Protein AF-A0A1T5J7H4-F1 (afdb_monomer_lite)

pLDDT: mean 90.68, std 9.69, range [40.34, 96.75]

Sequence (107 aa):
MKNIKDILKYRIEEMNRKKEVVTKQMENNLDYIEERNNQKVERIQTRLKARGANDEEINNIIQEYAEEKEKMKEEVRTMMRERLDELNKIKKDLIKQFDELSDEKNQ

Organism: NCBI:txid36842

Foldseek 3Di:
DDDPLVVLVVVLVVLVVVLVVLVVVLVVQLVVLVVVLVVVLVVQLVVCVVVVNDPVNSVVVNVVSVVVSVVSNVVSVVVSVVVNVVSVVVSVVSVVVSVVVVVVVVD

Structure (mmCIF, N/CA/C/O backbone):
data_AF-A0A1T5J7H4-F1
#
_entry.id   AF-A0A1T5J7H4-F1
#
loop_
_atom_site.group_PDB
_atom_site.id
_atom_site.type_symbol
_atom_site.label_atom_id
_atom_site.label_alt_id
_atom_site.label_comp_id
_atom_site.label_asym_id
_atom_site.label_entity_id
_atom_site.label_seq_id
_atom_site.pdbx_PDB_ins_code
_atom_site.Cartn_x
_atom_site.Cartn_y
_atom_site.Cartn_z
_atom_site.occupancy
_atom_site.B_iso_or_equiv
_atom_site.auth_seq_id
_atom_site.auth_comp_id
_atom_site.auth_asym_id
_atom_site.auth_atom_id
_atom_site.pdbx_PDB_model_num
ATOM 1 N N . MET A 1 1 ? 11.848 -9.233 -37.571 1.00 52.09 1 MET A N 1
ATOM 2 C CA . MET A 1 1 ? 12.432 -9.187 -36.209 1.00 52.09 1 MET A CA 1
ATOM 3 C C . MET A 1 1 ? 12.137 -7.815 -35.614 1.00 52.09 1 MET A C 1
ATOM 5 O O . MET A 1 1 ? 12.254 -6.845 -36.351 1.00 52.09 1 MET A O 1
ATOM 9 N N . LYS A 1 2 ? 11.692 -7.712 -34.352 1.00 67.06 2 LYS A N 1
ATOM 10 C CA . LYS A 1 2 ? 11.498 -6.400 -33.698 1.00 67.06 2 LYS A CA 1
ATOM 11 C C . LYS A 1 2 ? 12.867 -5.774 -33.401 1.00 67.06 2 LYS A C 1
ATOM 13 O O . LYS A 1 2 ? 13.774 -6.499 -33.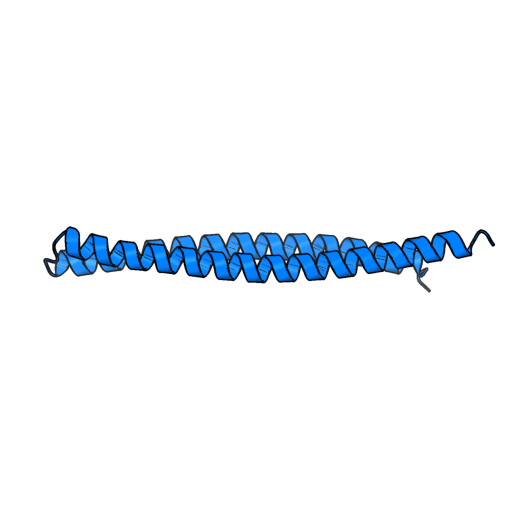002 1.00 67.06 2 LYS A O 1
ATOM 18 N N . ASN A 1 3 ? 13.012 -4.464 -33.601 1.00 84.75 3 ASN A N 1
ATOM 19 C CA . ASN A 1 3 ? 14.233 -3.732 -33.262 1.00 84.75 3 ASN A CA 1
ATOM 20 C C . ASN A 1 3 ? 14.445 -3.777 -31.738 1.00 84.75 3 ASN A C 1
ATOM 22 O O . ASN A 1 3 ? 13.493 -3.595 -30.976 1.00 84.75 3 ASN A O 1
ATOM 26 N N . ILE A 1 4 ? 15.681 -4.005 -31.290 1.00 86.81 4 ILE A N 1
ATOM 27 C CA . ILE A 1 4 ? 16.054 -4.036 -29.869 1.00 86.81 4 ILE A CA 1
ATOM 28 C C . ILE A 1 4 ? 15.582 -2.770 -29.125 1.00 86.81 4 ILE A C 1
ATOM 30 O O . ILE A 1 4 ? 15.096 -2.862 -27.999 1.00 86.81 4 ILE A O 1
ATOM 34 N N . LYS A 1 5 ? 15.588 -1.604 -29.790 1.00 85.75 5 LYS A N 1
ATOM 35 C CA . LYS A 1 5 ? 15.089 -0.339 -29.222 1.00 85.75 5 LYS A CA 1
ATOM 36 C C . LYS A 1 5 ? 13.585 -0.352 -28.945 1.00 85.75 5 LYS A C 1
ATOM 38 O O . LYS A 1 5 ? 13.151 0.174 -27.924 1.00 85.75 5 LYS A O 1
ATOM 43 N N . ASP A 1 6 ? 12.793 -0.977 -29.812 1.00 89.31 6 ASP A N 1
ATOM 44 C CA . ASP A 1 6 ? 11.342 -1.081 -29.617 1.00 89.31 6 ASP A CA 1
ATOM 45 C C . ASP A 1 6 ? 11.009 -2.049 -28.479 1.00 89.31 6 ASP A C 1
ATOM 47 O O . ASP A 1 6 ? 10.070 -1.826 -27.716 1.00 89.31 6 ASP A O 1
ATOM 51 N N . ILE A 1 7 ? 11.817 -3.105 -28.326 1.00 91.69 7 ILE A N 1
ATOM 52 C CA . ILE A 1 7 ? 11.703 -4.044 -27.206 1.00 91.69 7 ILE A CA 1
ATOM 53 C C . ILE A 1 7 ? 11.982 -3.318 -25.885 1.00 91.69 7 ILE A C 1
ATOM 55 O O . ILE A 1 7 ? 11.195 -3.443 -24.948 1.00 91.69 7 ILE A O 1
ATOM 59 N N . LEU A 1 8 ? 13.055 -2.527 -25.814 1.00 92.75 8 LEU A N 1
ATOM 60 C CA . LEU A 1 8 ? 13.409 -1.772 -24.611 1.00 92.75 8 LEU A CA 1
ATOM 61 C C . LEU A 1 8 ? 12.350 -0.721 -24.251 1.00 92.75 8 LEU A C 1
ATOM 63 O O . LEU A 1 8 ? 11.925 -0.673 -23.096 1.00 92.75 8 LEU A O 1
ATOM 67 N N . LYS A 1 9 ? 11.836 0.043 -25.228 1.00 91.19 9 LYS A N 1
ATOM 68 C CA . LYS A 1 9 ? 10.716 0.982 -25.010 1.00 91.19 9 LYS A CA 1
ATOM 69 C C . LYS A 1 9 ? 9.496 0.283 -24.418 1.00 91.19 9 LYS A C 1
ATOM 71 O O . LYS A 1 9 ? 8.973 0.713 -23.391 1.00 91.19 9 LYS A O 1
ATOM 76 N N . TYR A 1 10 ? 9.094 -0.839 -25.015 1.00 94.69 10 TYR A N 1
ATOM 77 C CA . TYR A 1 10 ? 7.964 -1.622 -24.525 1.00 94.69 10 TYR A CA 1
ATOM 78 C C . TYR A 1 10 ? 8.172 -2.106 -23.081 1.00 94.69 10 TYR A C 1
ATOM 80 O O . TYR A 1 10 ? 7.246 -2.051 -22.272 1.00 94.69 10 TYR A O 1
ATOM 88 N N . ARG A 1 11 ? 9.386 -2.552 -22.729 1.00 93.38 11 ARG A N 1
ATOM 89 C CA . ARG A 1 11 ? 9.714 -2.996 -21.364 1.00 93.38 11 ARG A CA 1
ATOM 90 C C . ARG A 1 11 ? 9.709 -1.848 -20.353 1.00 93.38 11 ARG A C 1
ATOM 92 O O . ARG A 1 11 ? 9.221 -2.041 -19.242 1.00 93.38 11 ARG A O 1
ATOM 99 N N . ILE A 1 12 ? 10.187 -0.660 -20.724 1.00 93.25 12 ILE A N 1
ATOM 100 C CA . ILE A 1 12 ? 10.130 0.536 -19.865 1.00 93.25 12 ILE A CA 1
ATOM 101 C C . ILE A 1 12 ? 8.672 0.913 -19.568 1.00 93.25 12 ILE A C 1
ATOM 103 O O . ILE A 1 12 ? 8.318 1.163 -18.413 1.00 93.25 12 ILE A O 1
ATOM 107 N N . GLU A 1 13 ? 7.803 0.901 -20.580 1.00 95.44 13 GLU A N 1
ATOM 108 C CA . GLU A 1 13 ? 6.364 1.109 -20.384 1.00 95.44 13 GLU A CA 1
ATOM 109 C C . GLU A 1 13 ? 5.726 0.008 -19.529 1.00 95.44 13 GLU A C 1
ATOM 111 O O . GLU A 1 13 ? 4.880 0.292 -18.682 1.00 95.44 13 GLU A O 1
ATOM 116 N N . GLU A 1 14 ? 6.140 -1.249 -19.713 1.00 96.31 14 GLU A N 1
ATOM 117 C CA . GLU A 1 14 ? 5.696 -2.368 -18.881 1.00 96.31 14 GLU A CA 1
ATOM 118 C C . GLU A 1 14 ? 6.040 -2.136 -17.401 1.00 96.31 14 GLU A C 1
ATOM 120 O O . GLU A 1 14 ? 5.200 -2.399 -16.541 1.00 96.31 14 GLU A O 1
ATOM 125 N N . MET A 1 15 ? 7.226 -1.595 -17.089 1.00 96.56 15 MET A N 1
ATOM 126 C CA . MET A 1 15 ? 7.597 -1.247 -15.710 1.00 96.56 15 MET A CA 1
ATOM 127 C C . MET A 1 15 ? 6.704 -0.143 -15.136 1.00 96.56 15 MET A C 1
ATOM 129 O O . MET A 1 15 ? 6.291 -0.244 -13.982 1.00 96.56 15 MET A O 1
ATOM 133 N N . ASN A 1 16 ? 6.341 0.873 -15.930 1.00 92.75 16 ASN A N 1
ATOM 134 C CA . ASN A 1 16 ? 5.400 1.911 -15.489 1.00 92.75 16 ASN A CA 1
ATOM 135 C C . ASN A 1 16 ? 4.009 1.325 -15.194 1.00 92.75 16 ASN A C 1
ATOM 137 O O . ASN A 1 16 ? 3.446 1.599 -14.139 1.00 92.75 16 ASN A O 1
ATOM 141 N N . ARG A 1 17 ? 3.489 0.450 -16.066 1.00 96.38 17 ARG A N 1
ATOM 142 C CA . ARG A 1 17 ? 2.204 -0.235 -15.832 1.00 96.38 17 ARG A CA 1
ATOM 143 C C . ARG A 1 17 ? 2.243 -1.105 -14.575 1.00 96.38 17 ARG A C 1
ATOM 145 O O . ARG A 1 17 ? 1.313 -1.082 -13.777 1.00 96.38 17 ARG A O 1
ATOM 152 N N . LYS A 1 18 ? 3.331 -1.853 -14.360 1.00 95.69 18 LYS A N 1
ATOM 153 C CA . LYS A 1 18 ? 3.511 -2.652 -13.134 1.00 95.69 18 LYS A CA 1
ATOM 154 C C . LYS A 1 18 ? 3.573 -1.776 -11.888 1.00 95.69 18 LYS A C 1
ATOM 156 O O . LYS A 1 18 ? 2.985 -2.146 -10.878 1.00 95.69 18 LYS A O 1
ATOM 161 N N . LYS A 1 19 ? 4.221 -0.611 -11.968 1.00 94.44 19 LYS A N 1
ATOM 162 C CA . LYS A 1 19 ? 4.259 0.370 -10.879 1.00 94.44 19 LYS A CA 1
ATOM 163 C C . LYS A 1 19 ? 2.847 0.796 -10.475 1.00 94.44 19 LYS A C 1
ATOM 165 O O . LYS A 1 19 ? 2.518 0.733 -9.298 1.00 94.44 19 LYS A O 1
ATOM 170 N N . GLU A 1 20 ? 2.004 1.152 -11.442 1.00 95.44 20 GLU A N 1
ATOM 171 C CA . GLU A 1 20 ? 0.605 1.525 -11.187 1.00 95.44 20 GLU A CA 1
ATOM 172 C C . GLU A 1 20 ? -0.194 0.390 -10.538 1.00 95.44 20 GLU A C 1
ATOM 174 O O . GLU A 1 20 ? -0.961 0.628 -9.606 1.00 95.44 20 GLU A O 1
ATOM 179 N N . VAL A 1 21 ? 0.002 -0.852 -10.993 1.00 95.12 21 VAL A N 1
ATOM 180 C CA . VAL A 1 21 ? -0.646 -2.028 -10.392 1.00 95.12 21 VAL A CA 1
ATOM 181 C C . VAL A 1 21 ? -0.219 -2.205 -8.936 1.00 95.12 21 VAL A C 1
ATOM 183 O O . VAL A 1 21 ? -1.077 -2.405 -8.080 1.00 95.12 21 VAL A O 1
ATOM 186 N N . VAL A 1 22 ? 1.078 -2.098 -8.637 1.00 93.50 22 VAL A N 1
ATOM 187 C CA . VAL A 1 22 ? 1.598 -2.211 -7.265 1.00 93.50 22 VAL A CA 1
ATOM 188 C C . VAL A 1 22 ? 1.060 -1.085 -6.378 1.00 93.50 22 VAL A C 1
ATOM 190 O O . VAL A 1 22 ? 0.632 -1.350 -5.258 1.00 93.50 22 VAL A O 1
ATOM 193 N N . THR A 1 23 ? 1.004 0.154 -6.877 1.00 91.75 23 THR A N 1
ATOM 194 C CA . THR A 1 23 ? 0.419 1.283 -6.137 1.00 91.75 23 THR A CA 1
ATOM 195 C C . THR A 1 23 ? -1.056 1.042 -5.813 1.00 91.75 23 THR A C 1
ATOM 197 O O . THR A 1 23 ? -1.442 1.159 -4.655 1.00 91.75 23 THR A O 1
ATOM 200 N N . LYS A 1 24 ? -1.862 0.598 -6.785 1.00 95.75 24 LYS A N 1
ATOM 201 C CA . LYS A 1 24 ? -3.275 0.258 -6.539 1.00 95.75 24 LYS A CA 1
ATOM 202 C C . LYS A 1 24 ? -3.441 -0.904 -5.560 1.00 95.75 24 LYS A C 1
ATOM 204 O O . LYS A 1 24 ? -4.351 -0.902 -4.740 1.00 95.75 24 LYS A O 1
ATOM 209 N N . GLN A 1 25 ? -2.571 -1.912 -5.628 1.00 94.19 25 GLN A N 1
ATOM 210 C CA . GLN A 1 25 ? -2.577 -3.017 -4.665 1.00 94.19 25 GLN A CA 1
ATOM 211 C C . GLN A 1 25 ? -2.260 -2.539 -3.246 1.00 94.19 25 GLN A C 1
ATOM 213 O O . GLN A 1 25 ? -2.858 -3.038 -2.297 1.00 94.19 25 GLN A O 1
ATOM 218 N N . MET A 1 26 ? -1.344 -1.579 -3.093 1.00 94.88 26 MET A N 1
ATOM 219 C CA . MET A 1 26 ? -1.058 -0.958 -1.801 1.00 94.88 26 MET A CA 1
ATOM 220 C C . MET A 1 26 ? -2.297 -0.257 -1.244 1.00 94.88 26 MET A C 1
ATOM 222 O O . MET A 1 26 ? -2.665 -0.528 -0.107 1.00 94.88 26 MET A O 1
ATOM 226 N N . GLU A 1 27 ? -2.943 0.596 -2.041 1.00 95.19 27 GLU A N 1
ATOM 227 C CA . GLU A 1 27 ? -4.161 1.322 -1.652 1.00 95.19 27 GLU A CA 1
ATOM 228 C C . GLU A 1 27 ? -5.260 0.347 -1.209 1.00 95.19 27 GLU A C 1
ATOM 230 O O . GLU A 1 27 ? -5.704 0.402 -0.065 1.00 95.19 27 GLU A O 1
ATOM 235 N N . ASN A 1 28 ? -5.576 -0.648 -2.042 1.00 96.25 28 ASN A N 1
ATOM 236 C CA . ASN A 1 28 ? -6.582 -1.663 -1.721 1.00 96.25 28 ASN A CA 1
ATOM 237 C C . ASN A 1 28 ? -6.257 -2.448 -0.439 1.00 96.25 28 ASN A C 1
ATOM 239 O O . ASN A 1 28 ? -7.154 -2.779 0.335 1.00 96.25 28 ASN A O 1
ATOM 243 N N . ASN A 1 29 ? -4.983 -2.776 -0.204 1.00 95.62 29 ASN A N 1
ATOM 244 C CA . ASN A 1 29 ? -4.575 -3.491 1.005 1.00 95.62 29 ASN A CA 1
ATOM 245 C C . ASN A 1 29 ? -4.711 -2.616 2.258 1.00 95.62 29 ASN A C 1
ATOM 247 O O . ASN A 1 29 ? -5.108 -3.123 3.306 1.00 95.62 29 ASN A O 1
ATOM 251 N N . LEU A 1 30 ? -4.377 -1.326 2.165 1.00 95.25 30 LEU A N 1
ATOM 252 C CA . LEU A 1 30 ? -4.527 -0.382 3.272 1.00 95.25 30 LEU A CA 1
ATOM 253 C C . LEU A 1 30 ? -6.005 -0.168 3.615 1.00 95.25 30 LEU A C 1
ATOM 255 O O . LEU A 1 30 ? -6.356 -0.218 4.795 1.00 95.25 30 LEU A O 1
ATOM 259 N N . ASP A 1 31 ? -6.859 -0.020 2.603 1.00 95.31 31 ASP A N 1
ATOM 260 C CA . ASP A 1 31 ? -8.309 0.106 2.776 1.00 95.31 31 ASP A CA 1
ATOM 261 C C . ASP A 1 31 ? -8.903 -1.155 3.411 1.00 95.31 31 ASP A C 1
ATOM 263 O O . ASP A 1 31 ? -9.659 -1.077 4.379 1.00 95.31 31 ASP A O 1
ATOM 267 N N . TYR A 1 32 ? -8.489 -2.336 2.944 1.00 95.50 32 TYR A N 1
ATOM 268 C CA . TYR A 1 32 ? -8.922 -3.608 3.520 1.00 95.50 32 TYR A CA 1
ATOM 269 C C . TYR A 1 32 ? -8.504 -3.767 4.992 1.00 95.50 32 TYR A C 1
ATOM 271 O O . TYR A 1 32 ? -9.281 -4.267 5.809 1.00 95.50 32 TYR A O 1
ATOM 279 N N . ILE A 1 33 ? -7.285 -3.348 5.356 1.00 95.12 33 ILE A N 1
ATOM 280 C CA . ILE A 1 33 ? -6.824 -3.357 6.754 1.0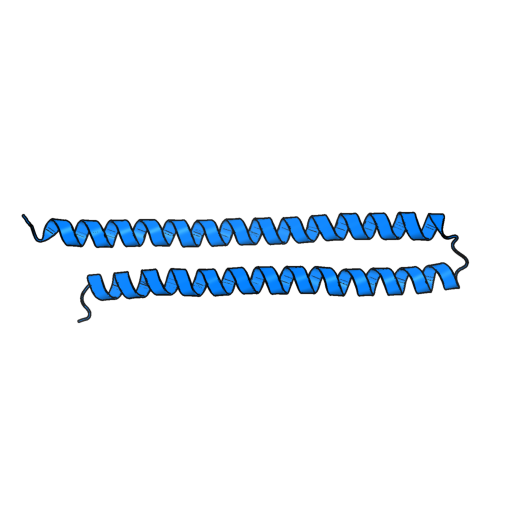0 95.12 33 ILE A CA 1
ATOM 281 C C . ILE A 1 33 ? -7.692 -2.429 7.606 1.00 95.12 33 ILE A C 1
ATOM 283 O O . ILE A 1 33 ? -8.090 -2.813 8.708 1.00 95.12 33 ILE A O 1
ATOM 287 N N . GLU A 1 34 ? -7.995 -1.234 7.100 1.00 93.50 34 GLU A N 1
ATOM 288 C CA . GLU A 1 34 ? -8.824 -0.252 7.796 1.00 93.50 34 GLU A CA 1
ATOM 289 C C . GLU A 1 34 ? -10.240 -0.791 8.034 1.00 93.50 34 GLU A C 1
ATOM 291 O O . GLU A 1 34 ? -10.698 -0.843 9.176 1.00 93.50 34 GLU A O 1
ATOM 296 N N . GLU A 1 35 ? -10.899 -1.283 6.984 1.00 94.44 35 GLU A N 1
ATOM 297 C CA . GLU A 1 35 ? -12.257 -1.823 7.065 1.00 94.44 35 GLU A CA 1
ATOM 298 C C . GLU A 1 35 ? -12.329 -3.020 8.022 1.00 94.44 35 GLU A C 1
ATOM 300 O O . GLU A 1 35 ? -13.173 -3.070 8.924 1.00 94.44 35 GLU A O 1
ATOM 305 N N . ARG A 1 36 ? -11.406 -3.977 7.880 1.00 93.19 36 ARG A N 1
ATOM 306 C CA . ARG A 1 36 ? -11.395 -5.187 8.707 1.00 93.19 36 ARG A CA 1
ATOM 307 C C . ARG A 1 36 ? -11.145 -4.871 10.177 1.00 93.19 36 ARG A C 1
ATOM 309 O O . ARG A 1 36 ? -11.725 -5.535 11.043 1.00 93.19 36 ARG A O 1
ATOM 316 N N . ASN A 1 37 ? -10.275 -3.906 10.471 1.00 92.81 37 ASN A N 1
ATOM 317 C CA . ASN A 1 37 ? -9.995 -3.515 11.845 1.00 92.81 37 ASN A CA 1
ATOM 318 C C . ASN A 1 37 ? -11.195 -2.784 12.459 1.00 92.81 37 ASN A C 1
ATOM 320 O O . ASN A 1 37 ? -11.637 -3.173 13.536 1.00 92.81 37 ASN A O 1
ATOM 324 N N . ASN A 1 38 ? -11.821 -1.856 11.732 1.00 91.19 38 ASN A N 1
ATOM 325 C CA . ASN A 1 38 ? -13.027 -1.167 12.203 1.00 91.19 38 ASN A CA 1
ATOM 326 C C . ASN A 1 38 ? -14.159 -2.163 12.520 1.00 91.19 38 ASN A C 1
ATOM 328 O O . ASN A 1 38 ? -14.703 -2.154 13.625 1.00 91.19 38 ASN A O 1
ATOM 332 N N . GLN A 1 39 ? -14.409 -3.141 11.641 1.00 92.50 39 GLN A N 1
ATOM 333 C CA . GLN A 1 39 ? -15.366 -4.227 11.904 1.00 92.50 39 GLN A CA 1
ATOM 334 C C . GLN A 1 39 ? -14.971 -5.119 13.099 1.00 92.50 39 GLN A C 1
ATOM 336 O O . GLN A 1 39 ? -15.820 -5.738 13.749 1.00 92.50 39 GLN A O 1
ATOM 341 N N . LYS A 1 40 ? -13.672 -5.293 13.372 1.00 91.12 40 LYS A N 1
ATOM 342 C CA . LYS A 1 40 ? -13.181 -6.058 14.533 1.00 91.12 40 LYS A CA 1
ATOM 343 C C . LYS A 1 40 ? -13.418 -5.267 15.821 1.00 91.12 40 LYS A C 1
ATOM 345 O O . LYS A 1 40 ? -13.982 -5.832 16.757 1.00 91.12 40 LYS A O 1
ATOM 350 N N . VAL A 1 41 ? -13.072 -3.981 15.829 1.00 91.94 41 VAL A N 1
ATOM 351 C CA . VAL A 1 41 ? -13.282 -3.048 16.942 1.00 91.94 41 VAL A CA 1
ATOM 352 C C . VAL A 1 41 ? -14.762 -2.960 17.313 1.00 91.94 41 VAL A C 1
ATOM 354 O O . VAL A 1 41 ? -15.099 -3.202 18.469 1.00 91.94 41 VAL A O 1
ATOM 357 N N . GLU A 1 42 ? -15.662 -2.741 16.352 1.00 92.00 42 GLU A N 1
ATOM 358 C CA . GLU A 1 42 ? -17.112 -2.663 16.606 1.00 92.00 42 GLU A CA 1
ATOM 359 C C . GLU A 1 42 ? -17.677 -3.946 17.237 1.00 92.00 42 GLU A C 1
ATOM 361 O O . GLU A 1 42 ? -18.450 -3.912 18.204 1.00 92.00 42 GLU A O 1
ATOM 366 N N . ARG A 1 43 ? -17.261 -5.115 16.726 1.00 91.88 43 ARG A N 1
ATOM 367 C CA . ARG A 1 43 ? -17.676 -6.416 17.277 1.00 91.88 43 ARG A CA 1
ATOM 368 C C . ARG A 1 43 ? -17.177 -6.619 18.701 1.00 91.88 43 ARG A C 1
ATOM 370 O O . ARG A 1 43 ? -17.898 -7.190 19.521 1.00 91.88 43 ARG A O 1
ATOM 377 N N . ILE A 1 44 ? -15.954 -6.191 18.994 1.00 90.44 44 ILE A N 1
ATOM 378 C CA . ILE A 1 44 ? -15.357 -6.315 20.325 1.00 90.44 44 ILE A CA 1
ATOM 379 C C . ILE A 1 44 ? -16.042 -5.363 21.298 1.00 90.44 44 ILE A C 1
ATOM 381 O O . ILE A 1 44 ? -16.499 -5.820 22.341 1.00 90.44 44 ILE A O 1
ATOM 385 N N . GLN A 1 45 ? -16.221 -4.097 20.920 1.00 90.69 45 GLN A N 1
ATOM 386 C CA . GLN A 1 45 ? -16.970 -3.114 21.701 1.00 90.69 45 GLN A CA 1
ATOM 387 C C . GLN A 1 45 ? -18.358 -3.638 22.071 1.00 90.69 45 GLN A C 1
ATOM 389 O O . GLN A 1 45 ? -18.737 -3.620 23.239 1.00 90.69 45 GLN A O 1
ATOM 394 N N . THR A 1 46 ? -19.096 -4.175 21.097 1.00 92.75 46 THR A N 1
ATOM 395 C CA . THR A 1 46 ? -20.445 -4.707 21.329 1.00 92.75 46 THR A CA 1
ATOM 396 C C . THR A 1 46 ? -20.429 -5.880 22.312 1.00 92.75 46 THR A C 1
ATOM 398 O O . THR A 1 46 ? -21.242 -5.933 23.235 1.00 92.75 46 THR A O 1
ATOM 401 N N . ARG A 1 47 ? -19.486 -6.820 22.160 1.00 92.88 47 ARG A N 1
ATOM 402 C CA . ARG A 1 47 ? -19.361 -7.988 23.051 1.00 92.88 47 ARG A CA 1
ATOM 403 C C . ARG A 1 47 ? -18.931 -7.613 24.465 1.00 92.88 47 ARG A C 1
ATOM 405 O O . ARG A 1 47 ? -19.422 -8.218 25.411 1.00 92.88 47 ARG A O 1
ATOM 412 N N . LEU A 1 48 ? -18.012 -6.662 24.606 1.00 92.12 48 LEU A N 1
ATOM 413 C CA . LEU A 1 48 ? -17.520 -6.201 25.901 1.00 92.12 48 LEU A CA 1
ATOM 414 C C . LEU A 1 48 ? -18.607 -5.433 26.657 1.00 92.12 48 LEU A C 1
ATOM 416 O O . LEU A 1 48 ? -18.885 -5.767 27.807 1.00 92.12 48 LEU A O 1
ATOM 420 N N . LYS A 1 49 ? -19.320 -4.518 25.984 1.00 91.56 49 LYS A N 1
ATOM 421 C CA . LYS A 1 49 ? -20.482 -3.824 26.564 1.00 91.56 49 LYS A CA 1
ATOM 422 C C . LYS A 1 49 ? -21.568 -4.801 27.011 1.00 91.56 49 LYS A C 1
ATOM 424 O O . LYS A 1 49 ? -22.075 -4.685 28.120 1.00 91.56 49 LYS A O 1
ATOM 429 N N . ALA A 1 50 ? -21.874 -5.816 26.198 1.00 93.19 50 ALA A N 1
ATOM 430 C CA . ALA A 1 50 ? -22.842 -6.855 26.561 1.00 93.19 50 ALA A CA 1
ATOM 431 C C . ALA A 1 50 ? -22.423 -7.690 27.789 1.00 93.19 50 ALA A C 1
ATOM 433 O O . ALA A 1 50 ? -23.275 -8.288 28.441 1.00 93.19 50 ALA A O 1
ATOM 434 N N . ARG A 1 51 ? -21.124 -7.739 28.109 1.00 93.94 51 ARG A N 1
ATOM 435 C CA . ARG A 1 51 ? -20.571 -8.414 29.293 1.00 93.94 51 ARG A CA 1
ATOM 436 C C . ARG A 1 51 ? -20.418 -7.490 30.504 1.00 93.94 51 ARG A C 1
ATOM 438 O O . ARG A 1 51 ? -19.957 -7.955 31.540 1.00 93.94 51 ARG A O 1
ATOM 445 N N . GLY A 1 52 ? -20.797 -6.218 30.381 1.00 93.12 52 GLY A N 1
ATOM 446 C CA . GLY A 1 52 ? -20.661 -5.230 31.448 1.00 93.12 52 GLY A CA 1
ATOM 447 C C . GLY A 1 52 ? -19.234 -4.720 31.653 1.00 93.12 52 GLY A C 1
ATOM 448 O O . GLY A 1 52 ? -18.955 -4.185 32.721 1.00 93.12 52 GLY A O 1
ATOM 449 N N . ALA A 1 53 ? -18.346 -4.884 30.664 1.00 92.88 53 ALA A N 1
ATOM 450 C CA . ALA A 1 53 ? -17.038 -4.233 30.697 1.00 92.88 53 ALA A CA 1
ATOM 451 C C . ALA A 1 53 ? -17.226 -2.714 30.755 1.00 92.88 53 ALA A C 1
ATOM 453 O O . ALA A 1 53 ? -18.122 -2.170 30.096 1.00 92.88 53 ALA A O 1
ATOM 454 N N . ASN A 1 54 ? -16.390 -2.044 31.537 1.00 93.06 54 ASN A N 1
ATOM 455 C CA . ASN A 1 54 ? -16.441 -0.592 31.634 1.00 93.06 54 ASN A CA 1
ATOM 456 C C . ASN A 1 54 ? -15.750 0.066 30.422 1.00 93.06 54 ASN A C 1
ATOM 458 O O . ASN A 1 54 ? -15.048 -0.584 29.642 1.00 93.06 54 ASN A O 1
ATOM 462 N N . ASP A 1 55 ? -15.958 1.371 30.251 1.00 90.75 55 ASP A N 1
ATOM 463 C CA . ASP A 1 55 ? -15.410 2.099 29.104 1.00 90.75 55 ASP A CA 1
ATOM 464 C C . ASP A 1 55 ? -13.870 2.130 29.097 1.00 90.75 55 ASP A C 1
ATOM 466 O O . ASP A 1 55 ? -13.271 2.175 28.026 1.00 90.75 55 ASP A O 1
ATOM 470 N N . GLU A 1 56 ? -13.212 2.054 30.258 1.00 92.62 56 GLU A N 1
ATOM 471 C CA . GLU A 1 56 ? -11.747 2.046 30.371 1.00 92.62 56 GLU A CA 1
ATOM 472 C C . GLU A 1 56 ? -11.144 0.731 29.853 1.00 92.62 56 GLU A C 1
ATOM 474 O O . GLU A 1 56 ? -10.234 0.746 29.025 1.00 92.62 56 GLU A O 1
ATOM 479 N N . GLU A 1 57 ? -11.712 -0.413 30.244 1.00 89.94 57 GLU A N 1
ATOM 480 C CA . GLU A 1 57 ? -11.336 -1.738 29.736 1.00 89.94 57 GLU A CA 1
ATOM 481 C C . GLU A 1 57 ? -11.544 -1.834 28.222 1.00 89.94 57 GLU A C 1
ATOM 483 O O . GLU A 1 57 ? -10.703 -2.364 27.492 1.00 89.94 57 GLU A O 1
ATOM 488 N N . ILE A 1 58 ? -12.663 -1.290 27.737 1.00 91.25 58 ILE A N 1
ATOM 489 C CA . ILE A 1 58 ? -12.979 -1.245 26.312 1.00 91.25 58 ILE A CA 1
ATOM 490 C C . ILE A 1 58 ? -11.962 -0.374 25.565 1.00 91.25 58 ILE A C 1
ATOM 492 O O . ILE A 1 58 ? -11.445 -0.806 24.535 1.00 91.25 58 ILE A O 1
ATOM 496 N N . ASN A 1 59 ? -11.648 0.818 26.077 1.00 91.94 59 ASN A N 1
ATOM 497 C CA . ASN A 1 59 ? -10.705 1.743 25.448 1.00 91.94 59 ASN A CA 1
ATOM 498 C C . ASN A 1 59 ? -9.286 1.173 25.377 1.00 91.94 59 ASN A C 1
ATOM 500 O O . ASN A 1 59 ? -8.667 1.265 24.318 1.00 91.94 59 ASN A O 1
ATOM 504 N N . ASN A 1 60 ? -8.811 0.522 26.441 1.00 92.31 60 ASN A N 1
ATOM 505 C CA . ASN A 1 60 ? -7.497 -0.124 26.449 1.00 92.31 60 ASN A CA 1
ATOM 506 C C . ASN A 1 60 ? -7.396 -1.189 25.346 1.00 92.31 60 ASN A C 1
ATOM 508 O O . ASN A 1 60 ? -6.460 -1.184 24.551 1.00 92.31 60 ASN A O 1
ATOM 512 N N . ILE A 1 61 ? -8.415 -2.045 25.221 1.00 89.94 61 ILE A N 1
ATOM 513 C CA . ILE A 1 61 ? -8.448 -3.086 24.186 1.00 89.94 61 ILE A CA 1
ATOM 514 C C . ILE A 1 61 ? -8.525 -2.473 22.778 1.00 89.94 61 ILE A C 1
ATOM 516 O O . ILE A 1 61 ? -7.864 -2.948 21.856 1.00 89.94 61 ILE A O 1
ATOM 520 N N . ILE A 1 62 ? -9.323 -1.420 22.573 1.00 91.19 62 ILE A N 1
ATOM 521 C CA . ILE A 1 62 ? -9.401 -0.730 21.273 1.00 91.19 62 ILE A CA 1
ATOM 522 C C . ILE A 1 62 ? -8.050 -0.123 20.896 1.00 91.19 62 ILE A C 1
ATOM 524 O O . ILE A 1 62 ? -7.664 -0.194 19.728 1.00 91.19 62 ILE A O 1
ATOM 528 N N . GLN A 1 63 ? -7.342 0.464 21.862 1.00 92.25 63 GLN A N 1
ATOM 529 C CA . GLN A 1 63 ? -6.031 1.056 21.631 1.00 92.25 63 GLN A CA 1
ATOM 530 C C . GLN A 1 63 ? -5.028 0.004 21.142 1.00 92.25 63 GLN A C 1
ATOM 532 O O . GLN A 1 63 ? -4.362 0.239 20.135 1.00 92.25 63 GLN A O 1
ATOM 537 N N . GLU A 1 64 ? -4.993 -1.180 21.759 1.00 91.62 64 GLU A N 1
ATOM 538 C CA . GLU A 1 64 ? -4.144 -2.289 21.297 1.00 91.62 64 GLU A CA 1
ATOM 539 C C . GLU A 1 64 ? -4.440 -2.667 19.833 1.00 91.62 64 GLU A C 1
ATOM 541 O O . GLU A 1 64 ? -3.523 -2.858 19.031 1.00 91.62 64 GLU A O 1
ATOM 546 N N . TYR A 1 65 ? -5.718 -2.710 19.432 1.00 90.81 65 TYR A N 1
ATOM 547 C CA . TYR A 1 65 ? -6.089 -2.976 18.036 1.00 90.81 65 TYR A CA 1
ATOM 548 C C . TYR A 1 65 ? -5.730 -1.842 17.078 1.00 90.81 65 TYR A C 1
ATOM 550 O O . TYR A 1 65 ? -5.441 -2.110 15.908 1.00 90.81 65 TYR A O 1
ATOM 558 N N . ALA A 1 66 ? -5.753 -0.592 17.540 1.00 90.75 66 ALA A N 1
ATOM 559 C CA . ALA A 1 66 ? -5.309 0.552 16.753 1.00 90.75 66 ALA A CA 1
ATOM 560 C C . ALA A 1 66 ? -3.793 0.496 16.506 1.00 90.75 66 ALA A C 1
ATOM 562 O O . ALA A 1 66 ? -3.349 0.735 15.382 1.00 90.75 66 ALA A O 1
ATOM 563 N N . GLU A 1 67 ? -3.010 0.103 17.511 1.00 92.75 67 GLU A N 1
ATOM 564 C CA . GLU A 1 67 ? -1.566 -0.113 17.382 1.00 92.75 67 GLU A CA 1
ATOM 565 C C . GLU A 1 67 ? -1.252 -1.290 16.442 1.00 92.75 67 GLU A C 1
ATOM 567 O O . GLU A 1 67 ? -0.431 -1.157 15.529 1.00 92.75 67 GLU A O 1
ATOM 572 N N . GLU A 1 68 ? -1.966 -2.415 16.581 1.00 91.50 68 GLU A N 1
ATOM 573 C CA . GLU A 1 68 ? -1.861 -3.559 15.662 1.00 91.50 68 GLU A CA 1
ATOM 574 C C . GLU A 1 68 ? -2.196 -3.139 14.216 1.00 91.50 68 GLU A C 1
ATOM 576 O O . GLU A 1 68 ? -1.493 -3.525 13.277 1.00 91.50 68 GLU A O 1
ATOM 581 N N . LYS A 1 69 ? -3.217 -2.284 14.028 1.00 93.19 69 LYS A N 1
ATOM 582 C CA . LYS A 1 69 ? -3.597 -1.723 12.719 1.00 93.19 69 LYS A CA 1
ATOM 583 C C . LYS A 1 69 ? -2.440 -0.997 12.056 1.00 93.19 69 LYS A C 1
ATOM 585 O O . LYS A 1 69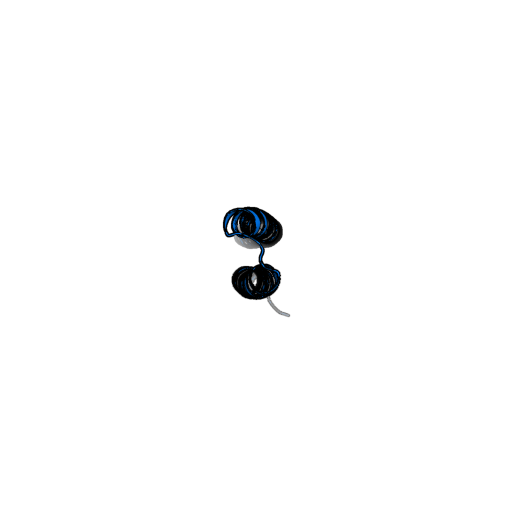 ? -2.145 -1.241 10.887 1.00 93.19 69 LYS A O 1
ATOM 590 N N . GLU A 1 70 ? -1.821 -0.073 12.784 1.00 95.38 70 GLU A N 1
ATOM 591 C CA . GLU A 1 70 ? -0.766 0.768 12.230 1.00 95.38 70 GLU A CA 1
ATOM 592 C C . GLU A 1 70 ? 0.490 -0.047 11.937 1.00 95.38 70 GLU A C 1
ATOM 594 O O . GLU A 1 70 ? 1.114 0.162 10.895 1.00 95.38 70 GLU A O 1
ATOM 599 N N . LYS A 1 71 ? 0.792 -1.062 12.755 1.00 95.00 71 LYS A N 1
ATOM 600 C CA . LYS A 1 71 ? 1.859 -2.017 12.449 1.00 95.00 71 LYS A CA 1
ATOM 601 C C . LYS A 1 71 ? 1.604 -2.756 11.131 1.00 95.00 71 LYS A C 1
ATOM 603 O O . LYS A 1 71 ? 2.483 -2.787 10.274 1.00 95.00 71 LYS A O 1
ATOM 608 N N . MET A 1 72 ? 0.395 -3.282 10.923 1.00 94.50 72 MET A N 1
ATOM 609 C CA . MET A 1 72 ? 0.038 -3.958 9.667 1.00 94.50 72 MET A CA 1
ATOM 610 C C . MET A 1 72 ? 0.114 -3.020 8.455 1.00 94.50 72 MET A C 1
ATOM 612 O O . MET A 1 72 ? 0.589 -3.414 7.388 1.00 94.50 72 MET A O 1
ATOM 616 N N . LYS A 1 73 ? -0.338 -1.767 8.600 1.00 94.56 73 LYS A N 1
ATOM 617 C CA . LYS A 1 73 ? -0.211 -0.767 7.532 1.00 94.56 73 LYS A CA 1
ATOM 618 C C . LYS A 1 73 ? 1.250 -0.495 7.197 1.00 94.56 73 LYS A C 1
ATOM 620 O O . LYS A 1 73 ? 1.581 -0.390 6.018 1.00 94.56 73 LYS A O 1
ATOM 625 N N . GLU A 1 74 ? 2.120 -0.395 8.198 1.00 96.44 74 GLU A N 1
ATOM 626 C CA . GLU A 1 74 ? 3.543 -0.148 7.972 1.00 96.44 74 GLU A CA 1
ATOM 627 C C . GLU A 1 74 ? 4.246 -1.329 7.294 1.00 96.44 74 GLU A C 1
ATOM 629 O O . GLU A 1 74 ? 5.050 -1.123 6.384 1.00 96.44 74 GLU A O 1
ATOM 634 N N . GLU A 1 75 ? 3.885 -2.564 7.645 1.00 95.12 75 GLU A N 1
ATOM 635 C CA . GLU A 1 75 ? 4.359 -3.766 6.948 1.00 95.12 75 GLU A CA 1
ATOM 636 C C . GLU A 1 75 ? 3.952 -3.742 5.464 1.00 95.12 75 GLU A C 1
ATOM 638 O O . GLU A 1 75 ? 4.788 -3.957 4.582 1.00 95.12 75 GLU A O 1
ATOM 643 N N . VAL A 1 76 ? 2.693 -3.396 5.160 1.00 94.88 76 VAL A N 1
ATOM 644 C CA . VAL A 1 76 ? 2.224 -3.240 3.772 1.00 94.88 76 VAL A CA 1
ATOM 645 C C . VAL A 1 76 ? 2.976 -2.127 3.047 1.00 94.88 76 VAL A C 1
ATOM 647 O O . VAL A 1 76 ? 3.438 -2.342 1.925 1.00 94.88 76 VAL A O 1
ATOM 650 N N . ARG A 1 77 ? 3.141 -0.951 3.665 1.00 93.38 77 ARG A N 1
ATOM 651 C CA . ARG A 1 77 ? 3.896 0.165 3.071 1.00 93.38 77 ARG A CA 1
ATOM 652 C C . ARG A 1 77 ? 5.340 -0.231 2.778 1.00 93.38 77 ARG A C 1
ATOM 654 O O . ARG A 1 77 ? 5.848 0.110 1.713 1.00 93.38 77 ARG A O 1
ATOM 661 N N . THR A 1 78 ? 5.979 -0.966 3.686 1.00 95.88 78 THR A N 1
ATOM 662 C CA . THR A 1 78 ? 7.364 -1.430 3.538 1.00 95.88 78 THR A CA 1
ATOM 663 C C . THR A 1 78 ? 7.495 -2.394 2.364 1.00 95.88 78 THR A C 1
ATOM 665 O O . THR A 1 78 ? 8.255 -2.115 1.438 1.00 95.88 78 THR A O 1
ATOM 668 N N . MET A 1 79 ? 6.678 -3.451 2.320 1.00 93.56 79 MET A N 1
ATOM 669 C CA . MET A 1 79 ? 6.695 -4.418 1.213 1.00 93.56 79 MET A CA 1
ATOM 670 C C . MET A 1 79 ? 6.431 -3.760 -0.148 1.00 93.56 79 MET A C 1
ATOM 672 O O . MET A 1 79 ? 7.023 -4.131 -1.163 1.00 93.56 79 MET A O 1
ATOM 676 N N . MET A 1 80 ? 5.522 -2.783 -0.198 1.00 94.31 80 MET A N 1
ATOM 677 C CA . MET A 1 80 ? 5.195 -2.088 -1.444 1.00 94.31 80 MET A CA 1
ATOM 678 C C . MET A 1 80 ? 6.307 -1.128 -1.865 1.00 94.31 80 MET A C 1
ATOM 680 O O . MET A 1 80 ? 6.604 -1.044 -3.056 1.00 94.31 80 MET A O 1
ATOM 684 N N . ARG A 1 81 ? 6.969 -0.457 -0.914 1.00 93.88 81 ARG A N 1
ATOM 685 C CA . ARG A 1 81 ? 8.150 0.375 -1.182 1.00 93.88 81 ARG A CA 1
ATOM 686 C C . ARG A 1 81 ? 9.273 -0.452 -1.803 1.00 93.88 81 ARG A C 1
ATOM 688 O O . ARG A 1 81 ? 9.760 -0.077 -2.862 1.00 93.88 81 ARG A O 1
ATOM 695 N N . GLU A 1 82 ? 9.602 -1.601 -1.215 1.00 95.38 82 GLU A N 1
ATOM 696 C CA . GLU A 1 82 ? 10.637 -2.505 -1.736 1.00 95.38 82 GLU A CA 1
ATOM 697 C C . GLU A 1 82 ? 10.343 -2.933 -3.181 1.00 95.38 82 GLU A C 1
ATOM 699 O O . GLU A 1 82 ? 11.190 -2.801 -4.064 1.00 95.38 82 GLU A O 1
ATOM 704 N N . ARG A 1 83 ? 9.100 -3.339 -3.469 1.00 94.38 83 ARG A N 1
ATOM 705 C CA . ARG A 1 83 ? 8.678 -3.706 -4.833 1.00 94.38 83 ARG A CA 1
ATOM 706 C C . ARG A 1 83 ? 8.753 -2.541 -5.818 1.00 94.38 83 ARG A C 1
ATOM 708 O O . ARG A 1 83 ? 9.134 -2.725 -6.975 1.00 94.38 83 ARG A O 1
ATOM 715 N N . LEU A 1 84 ? 8.358 -1.341 -5.394 1.00 95.00 84 LEU A N 1
ATOM 716 C CA . LEU A 1 84 ? 8.449 -0.142 -6.230 1.00 95.00 84 LEU A CA 1
ATOM 717 C C . LEU A 1 84 ? 9.910 0.223 -6.516 1.00 95.00 84 LEU A C 1
ATOM 719 O O . LEU A 1 84 ? 10.224 0.628 -7.638 1.00 95.00 84 LEU A O 1
ATOM 723 N N . ASP A 1 85 ? 10.800 0.050 -5.542 1.00 95.81 85 ASP A N 1
ATOM 724 C CA . ASP A 1 85 ? 12.232 0.296 -5.693 1.00 95.81 85 ASP A CA 1
ATOM 725 C C . ASP A 1 85 ? 12.884 -0.706 -6.652 1.00 95.81 85 ASP A C 1
ATOM 727 O O . ASP A 1 85 ? 13.646 -0.297 -7.532 1.00 95.81 85 ASP A O 1
ATOM 731 N N . GLU A 1 86 ? 12.518 -1.988 -6.583 1.00 95.75 86 GLU A N 1
ATOM 732 C CA . GLU A 1 86 ? 12.938 -3.004 -7.556 1.00 95.75 86 GLU A CA 1
ATOM 733 C C . GLU A 1 86 ? 12.493 -2.651 -8.983 1.00 95.75 86 GLU A C 1
ATOM 735 O O . GLU A 1 86 ? 13.307 -2.657 -9.913 1.00 95.75 86 GLU A O 1
ATOM 740 N N . LEU A 1 87 ? 11.222 -2.272 -9.167 1.00 95.62 87 LEU A N 1
ATOM 741 C CA . LEU A 1 87 ? 10.699 -1.840 -10.469 1.00 95.62 87 LEU A CA 1
ATOM 742 C C . LEU A 1 87 ? 11.439 -0.605 -10.997 1.00 95.62 87 LEU A C 1
ATOM 744 O O . LEU A 1 87 ? 11.772 -0.535 -12.184 1.00 95.62 87 LEU A O 1
ATOM 748 N N . ASN A 1 88 ? 11.721 0.368 -10.127 1.00 94.56 88 ASN A N 1
ATOM 749 C CA . ASN A 1 88 ? 12.466 1.569 -10.493 1.00 94.56 88 ASN A CA 1
ATOM 750 C C . ASN A 1 88 ? 13.919 1.250 -10.863 1.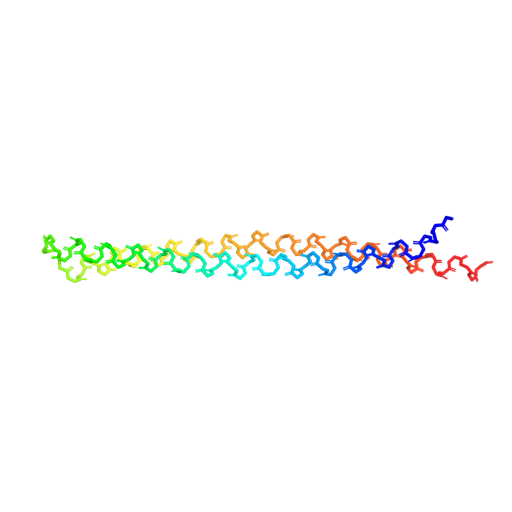00 94.56 88 ASN A C 1
ATOM 752 O O . ASN A 1 88 ? 14.446 1.854 -11.799 1.00 94.56 88 ASN A O 1
ATOM 756 N N . LYS A 1 89 ? 14.562 0.310 -10.164 1.00 96.75 89 LYS A N 1
ATOM 757 C CA . LYS A 1 89 ? 15.920 -0.143 -10.479 1.00 96.75 89 LYS A CA 1
ATOM 758 C C . LYS A 1 89 ? 15.970 -0.785 -11.863 1.00 96.75 89 LYS A C 1
ATOM 760 O O . LYS A 1 89 ? 16.726 -0.320 -12.710 1.00 96.75 89 LYS A O 1
ATOM 765 N N . ILE A 1 90 ? 15.086 -1.748 -12.131 1.00 95.25 90 ILE A N 1
ATOM 766 C CA . ILE A 1 90 ? 14.982 -2.402 -13.446 1.00 95.25 90 ILE A CA 1
ATOM 767 C C . ILE A 1 90 ? 14.731 -1.363 -14.545 1.00 95.25 90 ILE A C 1
ATOM 769 O O . ILE A 1 90 ? 15.368 -1.392 -15.595 1.00 95.25 90 ILE A O 1
ATOM 773 N N . LYS A 1 91 ? 13.830 -0.403 -14.305 1.00 95.31 91 LYS A N 1
ATOM 774 C CA . LYS A 1 91 ? 13.550 0.675 -15.259 1.00 95.31 91 LYS A CA 1
ATOM 775 C C . LYS A 1 91 ? 14.794 1.515 -15.569 1.00 95.31 91 LYS A C 1
ATOM 777 O O . LYS A 1 91 ? 15.021 1.824 -16.735 1.00 95.31 91 LYS A O 1
ATOM 782 N N . LYS A 1 92 ? 15.581 1.893 -14.557 1.00 96.38 92 LYS A N 1
ATOM 783 C CA . LYS A 1 92 ? 16.827 2.657 -14.750 1.00 96.38 92 LYS A CA 1
ATOM 784 C C . LYS A 1 92 ? 17.845 1.869 -15.574 1.00 96.38 92 LYS A C 1
ATOM 786 O O . LYS A 1 92 ? 18.416 2.432 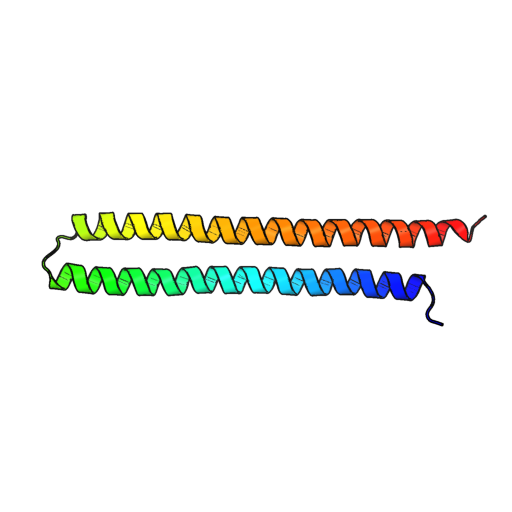-16.502 1.00 96.38 92 LYS A O 1
ATOM 791 N N . ASP A 1 93 ? 18.005 0.579 -15.293 1.00 96.69 93 ASP A N 1
ATOM 792 C CA . ASP A 1 93 ? 18.923 -0.289 -16.038 1.00 96.69 93 ASP A CA 1
ATOM 793 C C . ASP A 1 93 ? 18.506 -0.422 -17.514 1.00 96.69 93 ASP A C 1
ATOM 795 O O . ASP A 1 93 ? 19.351 -0.380 -18.407 1.00 96.69 93 ASP A O 1
ATOM 799 N N . LEU A 1 94 ? 17.199 -0.516 -17.790 1.00 93.94 94 LEU A N 1
ATOM 800 C CA . LEU A 1 94 ? 16.665 -0.543 -19.157 1.00 93.94 94 LEU A CA 1
ATOM 801 C C . LEU A 1 94 ? 16.879 0.778 -19.907 1.00 93.94 94 LEU A C 1
ATOM 803 O O . LEU A 1 94 ? 17.163 0.751 -21.102 1.00 93.94 94 LEU A O 1
ATOM 807 N N . ILE A 1 95 ? 16.735 1.921 -19.227 1.00 92.69 95 ILE A N 1
ATOM 808 C CA . ILE A 1 95 ? 17.008 3.242 -19.815 1.00 92.69 95 ILE A CA 1
ATOM 809 C C . ILE A 1 95 ? 18.492 3.356 -20.168 1.00 92.69 95 ILE A C 1
ATOM 811 O O . ILE A 1 95 ? 18.814 3.715 -21.293 1.00 92.69 95 ILE A O 1
ATOM 815 N N . LYS A 1 96 ? 19.388 2.944 -19.263 1.00 94.44 96 LYS A N 1
ATOM 816 C CA . LYS A 1 96 ? 20.835 2.942 -19.514 1.00 94.44 96 LYS A CA 1
ATOM 817 C C . LYS A 1 96 ? 21.204 2.124 -20.756 1.00 94.44 96 LYS A C 1
ATOM 819 O O . LYS A 1 96 ? 21.906 2.624 -21.623 1.00 94.44 96 LYS A O 1
ATOM 824 N N . GLN A 1 97 ? 20.661 0.910 -20.884 1.00 92.31 97 GLN A N 1
ATOM 825 C CA . GLN A 1 97 ? 20.859 0.077 -22.080 1.00 92.31 97 GLN A CA 1
ATOM 826 C C . GLN A 1 97 ? 20.300 0.733 -23.352 1.00 92.31 97 GLN A C 1
ATOM 828 O O . GLN A 1 97 ? 20.868 0.599 -24.433 1.00 92.31 97 GLN A O 1
ATOM 833 N N . PHE A 1 98 ? 19.163 1.424 -23.245 1.00 91.06 98 PHE A N 1
ATOM 834 C CA . PHE A 1 98 ? 18.562 2.128 -24.375 1.00 91.06 98 PHE A CA 1
ATOM 835 C C . PHE A 1 98 ? 19.433 3.300 -24.858 1.00 91.06 98 PHE A C 1
ATOM 837 O O . PHE A 1 98 ? 19.568 3.504 -26.072 1.00 91.06 98 PHE A O 1
ATOM 844 N N . ASP A 1 99 ? 20.020 4.041 -23.920 1.00 89.12 99 ASP A N 1
ATOM 845 C CA . ASP A 1 99 ? 20.893 5.181 -24.191 1.00 89.12 99 ASP A CA 1
ATOM 846 C C . ASP A 1 99 ? 22.233 4.719 -24.790 1.00 89.12 99 ASP A C 1
ATOM 848 O O . ASP A 1 99 ? 22.627 5.217 -25.841 1.00 89.12 99 ASP A O 1
ATOM 852 N N . GLU A 1 100 ? 22.861 3.673 -24.238 1.00 89.69 100 GLU A N 1
ATOM 853 C CA . GLU A 1 100 ? 24.106 3.082 -24.770 1.00 89.69 100 GLU A CA 1
ATOM 854 C C . GLU A 1 100 ? 23.953 2.620 -26.235 1.00 89.69 100 GLU A C 1
ATOM 856 O O . GLU A 1 100 ? 24.782 2.927 -27.091 1.00 89.69 100 GLU A O 1
ATOM 861 N N . LEU A 1 101 ? 22.822 1.990 -26.578 1.00 84.50 101 LEU A N 1
ATOM 862 C CA . LEU A 1 101 ? 22.489 1.605 -27.962 1.00 84.50 101 LEU A CA 1
ATOM 863 C C . LEU A 1 101 ? 22.193 2.800 -28.887 1.00 84.50 101 LEU A C 1
ATOM 865 O O . LEU A 1 101 ? 21.982 2.644 -30.098 1.00 84.50 101 LEU A O 1
ATOM 869 N N . SER A 1 102 ? 22.033 3.996 -28.332 1.00 75.00 102 SER A N 1
ATOM 870 C CA . SER A 1 102 ? 21.856 5.235 -29.090 1.00 75.00 102 SER A CA 1
ATOM 871 C C . SER A 1 102 ? 23.183 5.913 -29.392 1.00 75.00 102 SER A C 1
ATOM 873 O O . SER A 1 102 ? 23.308 6.461 -30.487 1.00 75.00 102 SER A O 1
ATOM 875 N N . ASP A 1 103 ? 24.172 5.746 -28.520 1.00 74.94 103 ASP A N 1
ATOM 876 C CA . ASP A 1 103 ? 25.519 6.280 -28.698 1.00 74.94 103 ASP A CA 1
ATOM 877 C C . ASP A 1 103 ? 26.387 5.410 -29.628 1.00 74.94 103 ASP A C 1
ATOM 879 O O . ASP A 1 103 ? 27.123 5.952 -30.452 1.00 74.94 103 ASP A O 1
ATOM 883 N N . GLU A 1 104 ? 26.229 4.079 -29.615 1.00 62.97 104 GLU A N 1
ATOM 884 C CA . GLU A 1 104 ? 26.974 3.151 -30.498 1.00 62.97 104 GLU A CA 1
ATOM 885 C C . GLU A 1 104 ? 26.714 3.346 -32.006 1.00 62.97 104 GLU A C 1
ATOM 887 O O . GLU A 1 104 ? 27.475 2.853 -32.831 1.00 62.97 104 GLU A O 1
ATOM 892 N N . LYS A 1 105 ? 25.655 4.066 -32.402 1.00 55.88 105 LYS A N 1
ATOM 893 C CA . LYS A 1 105 ? 25.390 4.396 -33.817 1.00 55.88 105 LYS A CA 1
ATOM 894 C C . LYS A 1 105 ? 26.147 5.629 -34.331 1.00 55.88 105 LYS A C 1
ATOM 896 O O . LYS A 1 105 ? 26.056 5.907 -35.525 1.00 55.88 105 LYS A O 1
ATOM 901 N N . ASN A 1 106 ? 26.824 6.371 -33.452 1.00 48.66 106 ASN A N 1
ATOM 902 C CA . ASN A 1 106 ? 27.537 7.615 -33.767 1.00 48.66 106 ASN A CA 1
ATOM 903 C C . ASN A 1 106 ? 29.076 7.458 -33.795 1.00 48.66 106 ASN A C 1
ATOM 905 O O . ASN A 1 106 ? 29.778 8.468 -33.885 1.00 48.66 106 ASN A O 1
ATOM 909 N N . GLN A 1 107 ? 29.592 6.225 -33.735 1.00 40.34 107 GLN A N 1
ATOM 910 C CA . GLN A 1 107 ? 30.984 5.854 -34.039 1.00 40.34 107 GLN A CA 1
ATOM 911 C C . GLN A 1 107 ? 31.026 4.979 -35.293 1.00 40.34 107 GLN A C 1
ATOM 913 O O . GLN A 1 107 ? 32.018 5.101 -36.044 1.00 40.34 107 GLN A O 1
#

Radius of gyration: 23.9 Å; chains: 1; bounding box: 54×17×68 Å

Secondary structure (DSSP, 8-state):
---HHHHHHHHHHH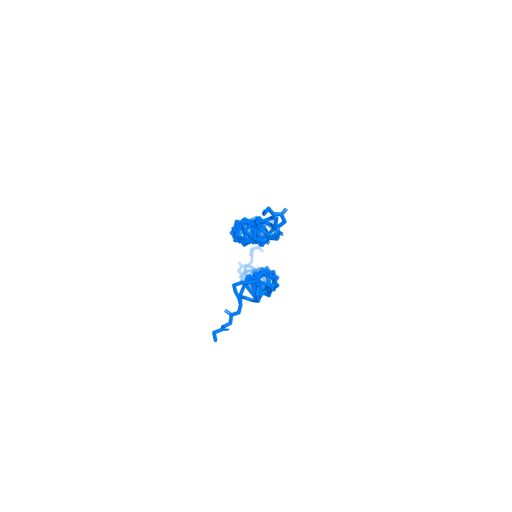HHHHHHHHHHHHHHHHHHHHHHHHHHHHHHHHHHHHTT--HHHHHHHHHHHHHHHHHHHHHHHHHHHHHHHHHHHHHHHHHHHHHHHHHGGG-